Protein AF-A0AAW5B404-F1 (afdb_monomer_lite)

Organism: NCBI:txid2867266

Foldseek 3Di:
DDPVVLQVVCCVVVVDGQPDLQSSLVVLVVCVVVVVDDPVVNVVSCVVSVVVVRDHPVNPPPDD

InterPro domains:
  IPR025553 YppF-like protein [PF14178] (1-58)

Secondary structure (DSSP, 8-st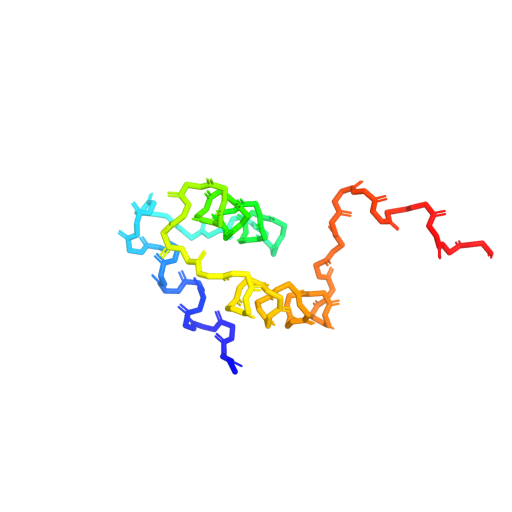ate):
--HHHHHHHHHHHHSS--SSHHHHHHHHHHHHHTTSS-HHHHHHHHHHHHHTT---TTSTT---

Radius of gyration: 11.75 Å; chains: 1; bounding box: 36×22×24 Å

Sequence (64 aa):
MLMNTLVASYKTDRSHAPDSIHALLDYYQMKYISQEIDLLVYKEIYRFLNKEGAVSSHDQFHRV

pLDDT: mean 79.95, std 13.42, range [41.97, 92.31]

Structure (mmCIF, N/CA/C/O backbone):
data_AF-A0AAW5B404-F1
#
_entry.id   AF-A0AAW5B404-F1
#
loop_
_atom_site.group_PDB
_atom_site.id
_atom_site.type_symbol
_atom_site.label_atom_id
_atom_site.label_alt_id
_atom_site.label_comp_id
_atom_site.label_asym_id
_atom_site.label_entity_id
_atom_site.label_seq_id
_atom_site.pdbx_PDB_ins_code
_atom_site.Cartn_x
_atom_site.Cartn_y
_atom_site.Cartn_z
_atom_site.occupancy
_atom_site.B_iso_or_equiv
_atom_site.auth_seq_id
_atom_site.auth_comp_id
_atom_site.auth_asym_id
_atom_site.auth_atom_id
_atom_site.pdbx_PDB_model_num
ATOM 1 N N . MET A 1 1 ? 2.186 -9.085 5.594 1.00 65.31 1 MET A N 1
ATOM 2 C CA . MET A 1 1 ? 1.335 -8.909 4.393 1.00 65.31 1 MET A CA 1
ATOM 3 C C . MET A 1 1 ? 1.806 -9.836 3.290 1.00 65.31 1 MET A C 1
ATOM 5 O O . MET A 1 1 ? 3.002 -10.078 3.211 1.00 65.31 1 MET A O 1
ATOM 9 N N . LEU A 1 2 ? 0.885 -10.359 2.477 1.00 77.19 2 LEU A N 1
ATOM 10 C CA . LEU A 1 2 ? 1.197 -11.174 1.299 1.00 77.19 2 LEU A CA 1
ATOM 11 C C . LEU A 1 2 ? 0.750 -10.431 0.038 1.00 77.19 2 LEU A C 1
ATOM 13 O O . LEU A 1 2 ? -0.360 -9.901 -0.002 1.00 77.19 2 LEU A O 1
ATOM 17 N N . MET A 1 3 ? 1.586 -10.450 -1.001 1.00 79.62 3 MET A N 1
ATOM 18 C CA . MET A 1 3 ? 1.309 -9.799 -2.288 1.00 79.62 3 MET A CA 1
ATOM 19 C C . MET A 1 3 ? -0.011 -10.280 -2.906 1.00 79.62 3 MET A C 1
ATOM 21 O O . MET A 1 3 ? -0.822 -9.482 -3.367 1.00 79.62 3 MET A O 1
ATOM 25 N N . ASN A 1 4 ? -0.283 -11.584 -2.811 1.00 80.94 4 ASN A N 1
ATOM 26 C CA . ASN A 1 4 ? -1.525 -12.185 -3.300 1.00 80.94 4 ASN A CA 1
ATOM 27 C C . ASN A 1 4 ? -2.775 -11.613 -2.620 1.00 80.94 4 ASN A C 1
ATOM 29 O O . ASN A 1 4 ? -3.804 -11.472 -3.271 1.00 80.94 4 ASN A O 1
ATOM 33 N N . THR A 1 5 ? -2.697 -11.253 -1.335 1.00 85.06 5 THR A N 1
ATOM 34 C CA . THR A 1 5 ? -3.816 -10.625 -0.619 1.00 85.06 5 THR A CA 1
ATOM 35 C C . THR A 1 5 ? -4.086 -9.227 -1.161 1.00 85.06 5 THR A C 1
ATOM 37 O O . THR A 1 5 ? -5.239 -8.871 -1.379 1.00 85.06 5 THR A O 1
ATOM 40 N N . LEU A 1 6 ? -3.026 -8.461 -1.438 1.00 85.19 6 LEU A N 1
ATOM 41 C CA . LEU A 1 6 ? -3.153 -7.112 -1.983 1.00 85.19 6 LEU A CA 1
ATOM 42 C C . LEU A 1 6 ? -3.748 -7.134 -3.401 1.00 85.19 6 LEU A C 1
ATOM 44 O O . LEU A 1 6 ? -4.694 -6.408 -3.707 1.00 85.19 6 LEU A O 1
ATOM 48 N N . VAL A 1 7 ? -3.249 -8.039 -4.248 1.00 86.38 7 VAL A N 1
ATOM 49 C CA . VAL A 1 7 ? -3.772 -8.279 -5.603 1.00 86.38 7 VAL A CA 1
ATOM 50 C C . VAL A 1 7 ? -5.224 -8.753 -5.562 1.00 86.38 7 VAL A C 1
ATOM 52 O O . VAL A 1 7 ? -6.033 -8.291 -6.362 1.00 86.38 7 VAL A O 1
ATOM 55 N N . ALA A 1 8 ? -5.577 -9.650 -4.639 1.00 87.56 8 ALA A N 1
ATOM 56 C CA . ALA A 1 8 ? -6.945 -10.138 -4.498 1.00 87.56 8 ALA A CA 1
ATOM 57 C C . ALA A 1 8 ? -7.907 -9.009 -4.109 1.00 87.56 8 ALA A C 1
ATOM 59 O O . ALA A 1 8 ? -8.952 -8.870 -4.738 1.00 87.56 8 ALA A O 1
ATOM 60 N N . SER A 1 9 ? -7.541 -8.164 -3.140 1.00 86.94 9 SER A N 1
ATOM 61 C CA . SER A 1 9 ? -8.342 -6.991 -2.773 1.00 86.94 9 SER A CA 1
ATOM 62 C C . SER A 1 9 ? -8.501 -6.015 -3.936 1.00 86.94 9 SER A C 1
ATOM 64 O O . SER A 1 9 ? -9.611 -5.554 -4.178 1.00 86.94 9 SER A O 1
ATOM 66 N N . TYR A 1 10 ? -7.429 -5.729 -4.680 1.00 88.25 10 TYR A N 1
ATOM 67 C CA . TYR A 1 10 ? -7.500 -4.895 -5.882 1.00 88.25 10 TYR A CA 1
ATOM 68 C C . TYR A 1 10 ? -8.453 -5.498 -6.921 1.00 88.25 10 TYR A C 1
ATOM 70 O O . TYR A 1 10 ? -9.326 -4.815 -7.446 1.00 88.25 10 TYR A O 1
ATOM 78 N N . LYS A 1 11 ? -8.315 -6.799 -7.196 1.00 88.12 11 LYS A N 1
ATOM 79 C CA . LYS A 1 11 ? -9.086 -7.503 -8.224 1.00 88.12 11 LYS A CA 1
ATOM 80 C C . LYS A 1 11 ? -10.569 -7.609 -7.879 1.00 88.12 11 LYS A C 1
ATOM 82 O O . LYS A 1 11 ? -11.393 -7.512 -8.781 1.00 88.12 11 LYS A O 1
ATOM 87 N N . THR A 1 12 ? -10.906 -7.772 -6.603 1.00 88.06 12 THR A N 1
ATOM 88 C CA . THR A 1 12 ? -12.296 -7.749 -6.125 1.00 88.06 12 THR A CA 1
ATOM 89 C C . THR A 1 12 ? -12.946 -6.385 -6.350 1.00 88.06 12 THR A C 1
ATOM 91 O O . THR A 1 12 ? -14.093 -6.324 -6.776 1.00 88.06 12 THR A O 1
ATOM 94 N N . ASP A 1 13 ? -12.215 -5.300 -6.105 1.00 86.38 13 ASP A N 1
ATOM 95 C CA . ASP A 1 13 ? -12.748 -3.933 -6.155 1.00 86.38 13 ASP A CA 1
ATOM 96 C C . ASP A 1 13 ? -12.810 -3.390 -7.595 1.00 86.38 13 ASP A C 1
ATOM 98 O O . ASP A 1 13 ? -13.821 -2.857 -8.047 1.00 86.38 13 ASP A O 1
ATOM 102 N N . ARG A 1 14 ? -11.740 -3.600 -8.370 1.00 83.38 14 ARG A N 1
ATOM 103 C CA . ARG A 1 14 ? -11.581 -3.088 -9.741 1.00 83.38 14 ARG A CA 1
ATOM 104 C C . ARG A 1 14 ? -12.045 -4.069 -10.827 1.00 83.38 14 ARG A C 1
ATOM 106 O O . ARG A 1 14 ? -12.060 -3.703 -12.000 1.00 83.38 14 ARG A O 1
ATOM 113 N N . SER A 1 15 ? -12.403 -5.309 -10.473 1.00 83.31 15 SER A N 1
ATOM 114 C CA . SER A 1 15 ? -12.747 -6.413 -11.398 1.00 83.31 15 SER A CA 1
ATOM 115 C C . SER A 1 15 ? -11.660 -6.789 -12.422 1.00 83.31 15 SER A C 1
ATOM 117 O O . SER A 1 15 ? -11.907 -7.580 -13.330 1.00 83.31 15 SER A O 1
ATOM 119 N N . HIS A 1 16 ? -10.434 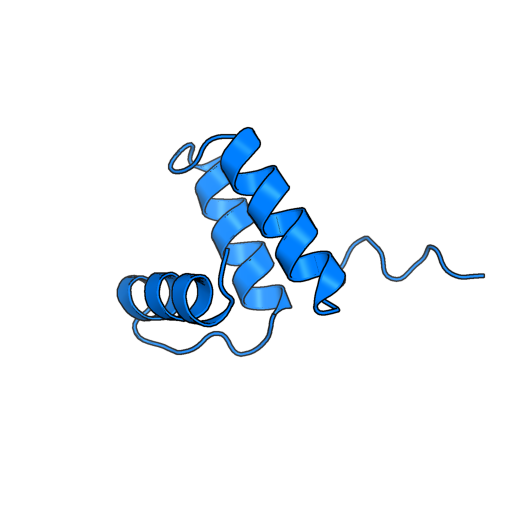-6.283 -12.272 1.00 83.06 16 HIS A N 1
ATOM 120 C CA . HIS A 1 16 ? -9.280 -6.642 -13.098 1.00 83.06 16 HIS A CA 1
ATOM 121 C C . HIS A 1 16 ? -8.014 -6.769 -12.250 1.00 83.06 16 HIS A C 1
ATOM 123 O O . HIS A 1 16 ? -7.944 -6.266 -11.130 1.00 83.06 16 HIS A O 1
ATOM 129 N N . ALA A 1 17 ? -7.026 -7.505 -12.761 1.00 81.38 17 ALA A N 1
ATOM 130 C CA . ALA A 1 17 ? -5.733 -7.615 -12.100 1.00 81.38 17 ALA A CA 1
ATOM 131 C C . ALA A 1 17 ? -4.949 -6.303 -12.277 1.00 81.38 17 ALA A C 1
ATOM 133 O O . ALA A 1 17 ? -5.054 -5.694 -13.338 1.00 81.38 17 ALA A O 1
ATOM 134 N N . PRO A 1 18 ? -4.165 -5.877 -11.278 1.00 82.31 18 PRO A N 1
ATOM 135 C CA . PRO A 1 18 ? -3.325 -4.698 -11.420 1.00 82.31 18 PRO A CA 1
ATOM 136 C C . PRO A 1 18 ? -2.266 -4.939 -12.503 1.00 82.31 18 PRO A C 1
ATOM 138 O O . PRO A 1 18 ? -1.538 -5.929 -12.441 1.00 82.31 18 PRO A O 1
ATOM 141 N N . ASP A 1 19 ? -2.150 -4.015 -13.459 1.00 80.69 19 ASP A N 1
ATOM 142 C CA . ASP A 1 19 ? -1.152 -4.068 -14.541 1.00 80.69 19 ASP A CA 1
ATOM 143 C C . ASP A 1 19 ? 0.293 -4.046 -14.032 1.00 80.69 19 ASP A C 1
ATOM 145 O O . ASP A 1 19 ? 1.215 -4.506 -14.701 1.00 80.69 19 ASP A O 1
ATOM 149 N N . SER A 1 20 ? 0.522 -3.479 -12.848 1.00 82.19 20 SER A N 1
ATOM 150 C CA . SER A 1 20 ? 1.845 -3.381 -12.236 1.00 82.19 20 SER A CA 1
ATOM 151 C C . SER A 1 20 ? 1.749 -3.164 -10.730 1.00 82.19 20 SER A C 1
ATOM 153 O O . SER A 1 20 ? 0.720 -2.736 -10.204 1.00 82.19 20 SER A O 1
ATOM 155 N N . ILE A 1 21 ? 2.863 -3.380 -10.027 1.00 82.50 21 ILE A N 1
ATOM 156 C CA . ILE A 1 21 ? 2.971 -3.091 -8.589 1.00 82.50 21 ILE A CA 1
ATOM 157 C C . ILE A 1 21 ? 2.739 -1.590 -8.302 1.00 82.50 21 ILE A C 1
ATOM 159 O O . ILE A 1 21 ? 2.191 -1.230 -7.263 1.00 82.50 21 ILE A O 1
ATOM 163 N N . HIS A 1 22 ? 3.044 -0.714 -9.264 1.00 83.12 22 HIS A N 1
ATOM 164 C CA . HIS A 1 22 ? 2.693 0.709 -9.215 1.00 83.12 22 HIS A CA 1
ATOM 165 C C . HIS A 1 22 ? 1.176 0.943 -9.149 1.00 83.12 22 HIS A C 1
ATOM 167 O O . HIS A 1 22 ? 0.717 1.738 -8.338 1.00 83.12 22 HIS A O 1
ATOM 173 N N . ALA A 1 23 ? 0.384 0.199 -9.931 1.00 84.88 23 ALA A N 1
ATOM 174 C CA . ALA A 1 23 ? -1.076 0.315 -9.922 1.00 84.88 23 ALA A CA 1
ATOM 175 C C . ALA A 1 23 ? -1.681 -0.126 -8.577 1.00 84.88 23 ALA A C 1
ATOM 177 O O . ALA A 1 23 ? -2.664 0.451 -8.112 1.00 84.88 23 ALA A O 1
ATOM 178 N N . LEU A 1 24 ? -1.064 -1.119 -7.9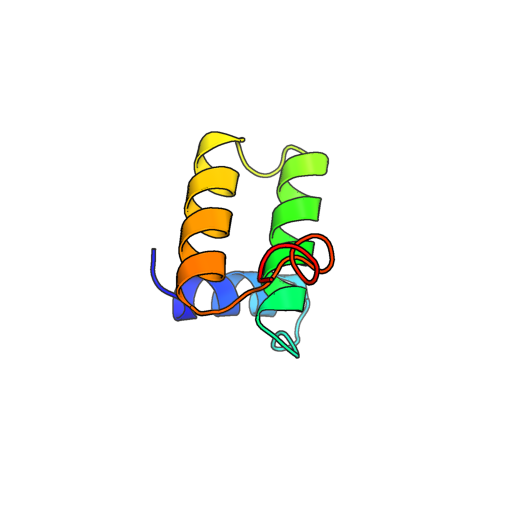25 1.00 87.25 24 LEU A N 1
ATOM 179 C CA . LEU A 1 24 ? -1.384 -1.500 -6.547 1.00 87.25 24 LEU A CA 1
ATOM 180 C C . LEU A 1 24 ? -1.088 -0.365 -5.566 1.00 87.25 24 LEU A C 1
ATOM 182 O O . LEU A 1 24 ? -1.928 -0.061 -4.721 1.00 87.25 24 LEU A O 1
ATOM 186 N N . LEU A 1 25 ? 0.083 0.263 -5.683 1.00 87.12 25 LEU A N 1
ATOM 187 C CA . LEU A 1 25 ? 0.477 1.368 -4.814 1.00 87.12 25 LEU A CA 1
ATOM 188 C C . LEU A 1 25 ? -0.499 2.545 -4.929 1.00 87.12 25 LEU A C 1
ATOM 190 O O . LEU A 1 25 ? -0.987 3.022 -3.907 1.00 87.12 25 LEU A O 1
ATOM 194 N N . ASP A 1 26 ? -0.841 2.946 -6.155 1.00 87.31 26 ASP A N 1
ATOM 195 C CA . ASP A 1 26 ? -1.802 4.019 -6.436 1.00 87.31 26 ASP A CA 1
ATOM 196 C C . ASP A 1 26 ? -3.186 3.722 -5.845 1.00 87.31 26 ASP A C 1
ATOM 198 O O . ASP A 1 26 ? -3.810 4.572 -5.210 1.00 87.31 26 ASP A O 1
ATOM 202 N N . TYR A 1 27 ? -3.650 2.478 -5.977 1.00 89.44 27 TYR A N 1
ATOM 203 C CA . TYR A 1 27 ? -4.924 2.046 -5.410 1.00 89.44 27 TYR A CA 1
ATOM 204 C C . TYR A 1 27 ? -4.960 2.152 -3.886 1.00 89.44 27 TYR A C 1
ATOM 206 O O . TYR A 1 27 ? -5.902 2.714 -3.326 1.00 89.44 27 TYR A O 1
ATOM 214 N N . TYR A 1 28 ? -3.927 1.663 -3.199 1.00 89.06 28 TYR A N 1
ATOM 215 C CA . TYR A 1 28 ? -3.863 1.772 -1.741 1.00 89.06 28 TYR A CA 1
ATOM 216 C C . TYR A 1 28 ? -3.629 3.205 -1.266 1.00 89.06 28 TYR A C 1
ATOM 218 O O . TYR A 1 28 ? -4.128 3.584 -0.208 1.00 89.06 28 TYR A O 1
ATOM 226 N N . GLN A 1 29 ? -2.941 4.024 -2.058 1.00 88.25 29 GLN A N 1
ATOM 227 C CA . GLN A 1 29 ? -2.809 5.451 -1.797 1.00 88.25 29 GLN A CA 1
ATOM 228 C C . GLN A 1 29 ? -4.165 6.159 -1.886 1.00 88.25 29 GLN A C 1
ATOM 230 O O . GLN A 1 29 ? -4.503 6.926 -0.987 1.00 88.25 29 GLN A O 1
ATOM 235 N N . MET A 1 30 ? -4.979 5.862 -2.904 1.00 90.00 30 MET A N 1
ATOM 236 C CA . MET A 1 30 ? -6.349 6.378 -2.999 1.00 90.00 30 MET A CA 1
ATOM 237 C C . MET A 1 30 ? -7.202 5.954 -1.804 1.00 90.00 30 MET A C 1
ATOM 239 O O . MET A 1 30 ? -7.875 6.800 -1.223 1.00 90.00 30 MET A O 1
ATOM 243 N N . LYS A 1 31 ? -7.128 4.685 -1.384 1.00 90.00 31 LYS A N 1
ATOM 244 C CA . LYS A 1 31 ? -7.847 4.216 -0.188 1.00 90.00 31 LYS A CA 1
ATOM 245 C C . LYS A 1 31 ? -7.431 4.968 1.073 1.00 90.00 31 LYS A C 1
ATOM 247 O O . LYS A 1 31 ? -8.279 5.287 1.898 1.00 90.00 31 LYS A O 1
ATOM 252 N N . TYR A 1 32 ? -6.146 5.284 1.217 1.00 90.88 32 TYR A N 1
ATOM 253 C CA . TYR A 1 32 ? -5.659 6.084 2.340 1.00 90.88 32 TYR A CA 1
ATOM 254 C C . TYR A 1 32 ? -6.183 7.526 2.286 1.00 90.88 32 TYR A C 1
ATOM 256 O O . TYR A 1 32 ? -6.680 8.037 3.287 1.00 90.88 32 TYR A O 1
ATOM 264 N N . ILE A 1 33 ? -6.131 8.170 1.115 1.00 88.94 33 ILE A N 1
ATOM 265 C CA . ILE A 1 33 ? -6.639 9.539 0.917 1.00 88.94 33 ILE A CA 1
ATOM 266 C C . ILE A 1 33 ? -8.148 9.608 1.193 1.00 88.94 33 ILE A C 1
ATOM 268 O O . ILE A 1 33 ? -8.618 10.551 1.828 1.00 88.94 33 ILE A O 1
ATOM 272 N N . SER A 1 34 ? -8.895 8.586 0.777 1.00 92.31 34 SER A N 1
ATOM 273 C CA . SER A 1 34 ? -10.326 8.431 1.055 1.00 92.31 34 SER A CA 1
ATOM 274 C C . SER A 1 34 ? -10.636 7.984 2.489 1.00 92.31 34 SER A C 1
ATOM 276 O O . SER A 1 34 ? -11.805 7.797 2.812 1.00 92.31 34 SER A O 1
ATOM 278 N N . GLN A 1 35 ? -9.623 7.812 3.348 1.00 90.25 35 GLN A N 1
ATOM 279 C CA . GLN A 1 35 ? -9.753 7.319 4.727 1.00 90.25 35 GLN A CA 1
ATOM 280 C C . GLN A 1 35 ? -10.411 5.928 4.840 1.00 90.25 35 GLN A C 1
ATOM 282 O O . GLN A 1 35 ? -10.932 5.566 5.889 1.00 90.25 35 GLN A O 1
ATOM 287 N N . GLU A 1 36 ? -10.367 5.120 3.776 1.00 90.75 36 GLU A N 1
ATOM 288 C CA . GLU A 1 36 ? -10.794 3.714 3.811 1.00 90.75 36 GLU A CA 1
ATOM 289 C C . GLU A 1 36 ? -9.781 2.822 4.544 1.00 90.75 36 GLU A C 1
ATOM 291 O O . GLU A 1 36 ? -10.130 1.745 5.025 1.00 90.75 36 GLU A O 1
ATOM 296 N N . ILE A 1 37 ? -8.515 3.250 4.599 1.00 89.06 37 ILE A N 1
ATOM 297 C CA . ILE A 1 37 ? -7.451 2.591 5.361 1.00 89.06 37 ILE A CA 1
ATOM 298 C C . ILE A 1 37 ? -6.680 3.609 6.200 1.00 89.06 37 ILE A C 1
ATOM 300 O O . ILE A 1 37 ? -6.439 4.738 5.773 1.00 89.06 37 ILE A O 1
ATOM 304 N N . ASP A 1 38 ? -6.223 3.180 7.373 1.00 91.50 38 ASP A N 1
ATOM 305 C CA . ASP A 1 38 ? -5.383 3.989 8.250 1.00 91.50 38 ASP A CA 1
ATOM 306 C C . ASP A 1 38 ? -3.967 4.206 7.705 1.00 91.50 38 ASP A C 1
ATOM 308 O O . ASP A 1 38 ? -3.404 3.377 6.983 1.00 91.50 38 ASP A O 1
ATOM 312 N N . LEU A 1 39 ? -3.325 5.284 8.166 1.00 87.31 39 LEU A N 1
ATOM 313 C CA . LEU A 1 39 ? -1.926 5.597 7.854 1.00 87.31 39 LEU A CA 1
ATOM 314 C C . LEU A 1 39 ? -0.968 4.448 8.211 1.00 87.31 39 LEU A C 1
ATOM 316 O O . LEU A 1 39 ? 0.017 4.227 7.506 1.00 87.31 39 LEU A O 1
ATOM 320 N N . LEU A 1 40 ? -1.229 3.727 9.307 1.00 90.06 40 LEU A N 1
ATOM 321 C CA . LEU A 1 40 ? -0.431 2.567 9.720 1.00 90.06 40 LEU A CA 1
ATOM 322 C C . LEU A 1 40 ? -0.502 1.447 8.677 1.00 90.06 40 LEU A C 1
ATOM 324 O O . LEU A 1 40 ? 0.538 0.962 8.230 1.00 90.06 40 LEU A O 1
ATOM 328 N N . VAL A 1 41 ? -1.719 1.117 8.237 1.00 88.56 41 VAL A N 1
ATOM 329 C CA . VAL A 1 41 ? -1.976 0.101 7.210 1.00 88.56 41 VAL A CA 1
ATOM 330 C C . VAL A 1 41 ? -1.336 0.521 5.891 1.00 88.56 41 VAL A C 1
ATOM 332 O O . VAL A 1 41 ? -0.599 -0.254 5.283 1.00 88.56 41 VAL A O 1
ATOM 335 N N . TYR A 1 42 ? -1.529 1.777 5.483 1.00 89.50 42 TYR A N 1
ATOM 336 C CA . TYR A 1 42 ? -0.905 2.326 4.284 1.00 89.50 42 TYR A CA 1
ATOM 337 C C . TYR A 1 42 ? 0.627 2.253 4.340 1.00 89.50 42 TYR A C 1
ATOM 339 O O . TYR A 1 42 ? 1.256 1.816 3.380 1.00 89.50 42 TYR A O 1
ATOM 347 N N . LYS A 1 43 ? 1.248 2.614 5.470 1.00 88.88 43 LYS A N 1
ATOM 348 C CA . LYS A 1 43 ? 2.707 2.533 5.649 1.00 88.88 43 LYS A CA 1
ATOM 349 C C . LYS A 1 43 ? 3.241 1.109 5.536 1.00 88.88 43 LYS A C 1
ATOM 351 O O . LYS A 1 43 ? 4.328 0.923 4.984 1.00 88.88 43 LYS A O 1
ATOM 356 N N . GLU A 1 44 ? 2.529 0.117 6.065 1.00 90.06 44 GLU A N 1
ATOM 357 C CA . GLU A 1 44 ? 2.909 -1.290 5.913 1.00 90.06 44 GLU A CA 1
ATOM 358 C C . GLU A 1 44 ? 2.824 -1.743 4.455 1.00 90.06 44 GLU A C 1
ATOM 360 O O . GLU A 1 44 ? 3.779 -2.338 3.952 1.00 90.06 44 GLU A O 1
ATOM 365 N N . ILE A 1 45 ? 1.737 -1.394 3.759 1.00 88.25 45 ILE A N 1
ATOM 366 C CA . ILE A 1 45 ? 1.543 -1.706 2.336 1.00 88.25 45 ILE A CA 1
ATOM 367 C C . ILE A 1 45 ? 2.621 -1.033 1.490 1.00 88.25 45 ILE A C 1
ATOM 369 O O . ILE A 1 45 ? 3.271 -1.698 0.691 1.00 88.25 45 ILE A O 1
ATOM 373 N N . TYR A 1 46 ? 2.870 0.258 1.712 1.00 86.88 46 TYR A N 1
ATOM 374 C CA . TYR A 1 46 ? 3.906 1.020 1.021 1.00 86.88 46 TYR A CA 1
ATOM 375 C C . TYR A 1 46 ? 5.277 0.367 1.197 1.00 86.88 46 TYR A C 1
AT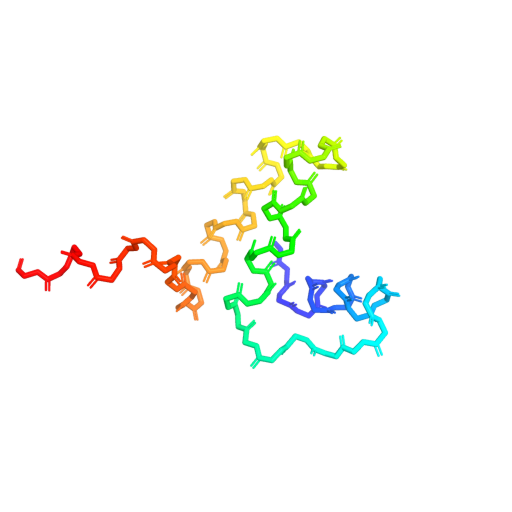OM 377 O O . TYR A 1 46 ? 5.971 0.105 0.222 1.00 86.88 46 TYR A O 1
ATOM 385 N N . ARG A 1 47 ? 5.669 0.044 2.438 1.00 85.50 47 ARG A N 1
ATOM 386 C CA . ARG A 1 47 ? 6.954 -0.620 2.719 1.00 85.50 47 ARG A CA 1
ATOM 387 C C . ARG A 1 47 ? 7.051 -1.996 2.076 1.00 85.50 47 ARG A C 1
ATOM 389 O O . ARG A 1 47 ? 8.136 -2.374 1.641 1.00 85.50 47 ARG A O 1
ATOM 396 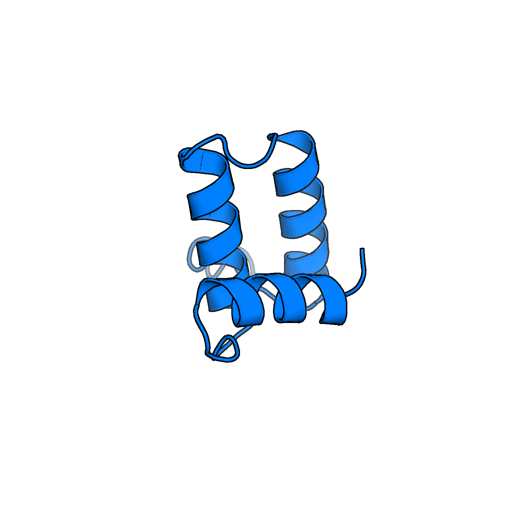N N . PHE A 1 48 ? 5.953 -2.745 2.057 1.00 86.88 48 PHE A N 1
ATOM 397 C CA . PHE A 1 48 ? 5.893 -4.059 1.434 1.00 86.88 48 PHE A CA 1
ATOM 398 C C . PHE A 1 48 ? 6.060 -3.955 -0.086 1.00 86.88 48 PHE A C 1
ATOM 400 O O . PHE A 1 48 ? 6.978 -4.554 -0.633 1.00 86.88 48 PHE A O 1
ATOM 407 N N . LEU A 1 49 ? 5.254 -3.122 -0.747 1.00 85.06 49 LEU A N 1
ATOM 408 C CA . LEU A 1 49 ? 5.328 -2.888 -2.190 1.00 85.06 49 LEU A CA 1
ATOM 409 C C . LEU A 1 49 ? 6.706 -2.332 -2.587 1.00 85.06 49 LEU A C 1
ATOM 411 O O . LEU A 1 49 ? 7.323 -2.835 -3.520 1.00 85.06 49 LEU A O 1
ATOM 415 N N . ASN A 1 50 ? 7.248 -1.378 -1.828 1.00 83.25 50 ASN A N 1
ATOM 416 C CA . ASN A 1 50 ? 8.574 -0.806 -2.073 1.00 83.25 50 ASN A CA 1
ATOM 417 C C . ASN A 1 50 ? 9.708 -1.842 -1.962 1.00 83.25 50 ASN A C 1
ATOM 419 O O . ASN A 1 50 ? 10.684 -1.765 -2.702 1.00 83.25 50 ASN A O 1
ATOM 423 N N . LYS A 1 51 ? 9.592 -2.839 -1.071 1.00 81.06 51 LYS A N 1
ATOM 424 C CA . LYS A 1 51 ? 10.551 -3.960 -0.992 1.00 81.06 51 LYS A CA 1
ATOM 425 C C . LYS A 1 51 ? 10.478 -4.895 -2.198 1.00 81.06 51 LYS A C 1
ATOM 427 O O . LYS A 1 51 ? 11.516 -5.394 -2.617 1.00 81.06 51 LYS A O 1
ATOM 432 N N . GLU A 1 52 ? 9.289 -5.093 -2.757 1.00 77.31 52 GLU A N 1
ATOM 433 C CA . GLU A 1 52 ? 9.059 -5.910 -3.959 1.00 77.31 52 GLU A CA 1
ATOM 434 C C . GLU A 1 52 ? 9.466 -5.185 -5.259 1.00 77.3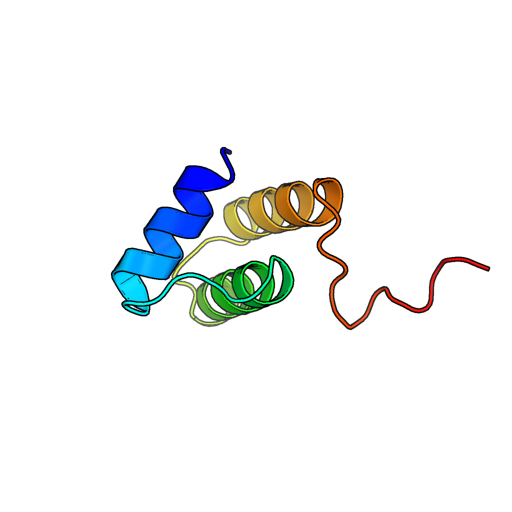1 52 GLU A C 1
ATOM 436 O O . GLU A 1 52 ? 9.318 -5.731 -6.349 1.00 77.31 52 GLU A O 1
ATOM 441 N N . GLY A 1 53 ? 9.985 -3.955 -5.160 1.00 72.06 53 GLY A N 1
ATOM 442 C CA . GLY A 1 53 ? 10.411 -3.150 -6.305 1.00 72.06 53 GLY A CA 1
ATOM 443 C C . GLY A 1 53 ? 9.350 -2.180 -6.826 1.00 72.06 53 GLY A C 1
ATOM 444 O O . GLY A 1 53 ? 9.538 -1.609 -7.898 1.00 72.06 53 GLY A O 1
ATOM 445 N N . ALA A 1 54 ? 8.254 -1.949 -6.090 1.00 67.62 54 ALA A N 1
ATOM 446 C CA . ALA A 1 54 ? 7.355 -0.837 -6.389 1.00 67.62 54 ALA A CA 1
ATOM 447 C C . ALA A 1 54 ? 8.082 0.478 -6.134 1.00 67.62 54 ALA A C 1
ATOM 449 O O . ALA A 1 54 ? 8.227 0.921 -4.998 1.00 67.62 54 ALA A O 1
ATOM 450 N N . VAL A 1 55 ? 8.527 1.121 -7.198 1.00 61.03 55 VAL A N 1
ATOM 451 C CA . VAL A 1 55 ? 9.035 2.485 -7.110 1.00 61.03 55 VAL A CA 1
ATOM 452 C C . VAL A 1 55 ? 7.814 3.393 -7.177 1.00 61.03 55 VAL A C 1
ATOM 454 O O . VAL A 1 55 ? 7.073 3.359 -8.157 1.00 61.03 55 VAL A O 1
ATOM 457 N N . SER A 1 56 ? 7.533 4.188 -6.146 1.00 55.53 56 SER A N 1
ATOM 458 C CA . SER A 1 56 ? 6.594 5.299 -6.348 1.00 55.53 56 SER A CA 1
ATOM 459 C C . SER A 1 56 ? 7.115 6.119 -7.528 1.00 55.53 56 SER A C 1
ATOM 461 O O . SER A 1 56 ? 8.319 6.356 -7.584 1.00 55.53 56 SER A O 1
ATOM 463 N N . SER A 1 57 ? 6.273 6.569 -8.464 1.00 55.41 57 SER A N 1
ATOM 464 C CA . SER A 1 57 ? 6.726 7.395 -9.603 1.00 55.41 57 SER A CA 1
ATOM 465 C C . SER A 1 57 ? 7.538 8.633 -9.169 1.00 55.41 57 SER A C 1
ATOM 467 O O . SER A 1 57 ? 8.218 9.247 -9.982 1.00 55.41 57 SER A O 1
ATOM 469 N N . HIS A 1 58 ? 7.501 8.980 -7.879 1.00 55.09 58 HIS A N 1
ATOM 470 C CA . HIS A 1 58 ? 8.312 10.013 -7.242 1.00 55.09 58 HIS A CA 1
ATOM 471 C C . HIS A 1 58 ? 9.764 9.621 -6.890 1.00 55.09 58 HIS A C 1
ATOM 473 O O . HIS A 1 58 ? 10.610 10.504 -6.792 1.00 55.09 58 HIS A O 1
ATOM 479 N N . ASP A 1 59 ? 10.077 8.339 -6.684 1.00 50.00 59 ASP A N 1
ATOM 480 C CA . ASP A 1 59 ? 11.367 7.879 -6.127 1.00 50.00 59 ASP A CA 1
ATOM 481 C C . ASP A 1 59 ? 12.411 7.535 -7.209 1.00 50.00 59 ASP A C 1
ATOM 483 O O . ASP A 1 59 ? 13.560 7.215 -6.912 1.00 50.00 59 ASP A O 1
ATOM 487 N N . GLN A 1 60 ? 12.057 7.674 -8.494 1.00 49.84 60 GLN A N 1
ATOM 488 C CA . GLN A 1 60 ? 12.944 7.373 -9.628 1.00 49.84 60 GLN A CA 1
ATOM 489 C C . GLN A 1 60 ? 14.206 8.270 -9.698 1.00 49.84 60 GLN A C 1
ATOM 491 O O . GLN A 1 60 ? 15.074 8.043 -10.537 1.00 49.84 60 GLN A O 1
ATOM 496 N N . PHE A 1 61 ? 14.349 9.259 -8.809 1.00 53.50 61 PHE A N 1
ATOM 497 C CA . PHE A 1 61 ? 15.446 10.233 -8.816 1.00 53.50 61 PHE A CA 1
ATOM 498 C C . PHE A 1 61 ? 16.481 10.084 -7.688 1.00 53.50 61 PHE A C 1
ATOM 500 O O . PHE A 1 61 ? 17.422 10.872 -7.656 1.00 53.50 61 PHE A O 1
ATOM 507 N N . HIS A 1 62 ? 16.377 9.100 -6.784 1.00 47.41 62 HIS A N 1
ATOM 508 C CA . HIS A 1 62 ? 17.287 9.004 -5.625 1.00 47.41 62 HIS A CA 1
ATOM 509 C C . HIS A 1 62 ? 18.248 7.801 -5.639 1.00 47.41 62 HIS A C 1
ATOM 511 O O . HIS A 1 62 ? 18.552 7.205 -4.605 1.00 47.41 62 HIS A O 1
ATOM 517 N N . ARG A 1 63 ? 18.789 7.472 -6.818 1.00 44.66 63 ARG A N 1
ATOM 518 C CA . ARG A 1 63 ? 20.023 6.679 -6.952 1.00 44.66 63 ARG A CA 1
ATOM 519 C C . ARG A 1 63 ? 20.957 7.311 -7.987 1.00 44.66 63 ARG A C 1
ATOM 521 O O . ARG A 1 63 ? 20.939 6.931 -9.154 1.00 44.66 63 ARG A O 1
ATOM 528 N N . VAL A 1 64 ? 21.766 8.259 -7.521 1.00 41.97 64 VAL A N 1
ATOM 529 C CA . VAL A 1 64 ? 23.071 8.633 -8.090 1.00 41.97 64 VAL A CA 1
ATOM 530 C C . VAL A 1 64 ? 24.123 8.502 -7.004 1.00 41.97 64 VAL A C 1
ATOM 532 O O . VAL A 1 64 ? 23.795 8.839 -5.843 1.00 41.97 64 VAL A O 1
#